Protein AF-A0A4R4WB37-F1 (afdb_monomer_lite)

Foldseek 3Di:
DDDDDDPPQPVDDDCVVNVDDQDLVVLLVVLVVLVVVLQLQCVHDDDDSCNHLVNCVPPVQCLVVLVVLVPPPVPPCSPVVSVVSNVVSVVVSVVSVVVSVVSNVVSVVSNVVSVVVVVVVCVVVVPD

Secondary structure (DSSP, 8-state):
-------TTTTS--HHHH-----HHHHHHHHHHHHHHHHHHTT-SSS--TTSHHHHHHHTT-HHHHHHHHT-TT-HHHHHHHHHHHHHHHHHHHHHHHHHHHHHHHHHHHHHHHHHHHHHHHHHHT--

Sequence (128 aa):
MAETEPPRDWPGLQPERDGVTYDPKKIANIAGELREVLKPISGEGRGENQGSIIDLETYGSLRAALTHVRSIERWKGGQAFADLVSHSQQEFLTAYEEVLENFATAISLVEDGAGTYQATNAANEGGV

pLDDT: mean 77.09, std 15.58, range [37.91, 95.06]

Structure (mmCIF, N/CA/C/O backbone):
data_AF-A0A4R4WB37-F1
#
_entry.id   AF-A0A4R4WB37-F1
#
loop_
_atom_site.group_PDB
_atom_site.id
_atom_site.type_symbol
_atom_site.label_atom_id
_atom_site.label_alt_id
_atom_site.label_comp_id
_atom_site.label_asym_id
_atom_site.label_entity_id
_atom_site.label_seq_id
_atom_site.pdbx_PDB_ins_code
_atom_site.Cartn_x
_atom_site.Cartn_y
_atom_site.Cartn_z
_atom_site.occupancy
_atom_site.B_iso_or_equiv
_atom_site.auth_seq_id
_atom_site.auth_comp_id
_atom_site.auth_asym_id
_atom_site.auth_atom_id
_atom_site.pdbx_PDB_model_num
ATOM 1 N N . MET A 1 1 ? 30.406 -36.013 -11.517 1.00 37.91 1 MET A N 1
ATOM 2 C CA . MET A 1 1 ? 29.438 -34.944 -11.215 1.00 37.91 1 MET A CA 1
ATOM 3 C C . MET A 1 1 ? 30.269 -33.703 -10.976 1.00 37.91 1 MET A C 1
ATOM 5 O O . MET A 1 1 ? 30.979 -33.675 -9.984 1.00 37.91 1 MET A O 1
ATOM 9 N N . ALA A 1 2 ? 30.342 -32.800 -11.952 1.00 41.47 2 ALA A N 1
ATOM 10 C CA . ALA A 1 2 ? 31.089 -31.559 -11.789 1.00 41.47 2 ALA A CA 1
ATOM 11 C C . ALA A 1 2 ? 30.113 -30.522 -11.234 1.00 41.47 2 ALA A C 1
ATOM 13 O O . ALA A 1 2 ? 29.124 -30.209 -11.895 1.00 41.47 2 ALA A O 1
ATOM 14 N N . GLU A 1 3 ? 30.353 -30.074 -10.005 1.00 49.34 3 GLU A N 1
ATOM 15 C CA . GLU A 1 3 ? 29.700 -28.894 -9.447 1.00 49.34 3 GLU A CA 1
ATOM 16 C C . GLU A 1 3 ? 30.076 -27.709 -10.337 1.00 49.34 3 GLU A C 1
ATOM 18 O O . GLU A 1 3 ? 31.243 -27.336 -10.448 1.00 49.34 3 GLU A O 1
ATOM 23 N N . THR A 1 4 ? 29.096 -27.186 -11.069 1.00 55.31 4 THR A N 1
ATOM 24 C CA . THR A 1 4 ? 29.273 -25.998 -11.897 1.00 55.31 4 THR A CA 1
ATOM 25 C C . THR A 1 4 ? 29.323 -24.799 -10.966 1.00 55.31 4 THR A C 1
ATOM 27 O O . THR A 1 4 ? 28.281 -24.367 -10.469 1.00 55.31 4 THR A O 1
ATOM 30 N N . GLU A 1 5 ? 30.529 -24.294 -10.704 1.00 60.06 5 GLU A N 1
ATOM 31 C CA . GLU A 1 5 ? 30.714 -22.980 -10.087 1.00 60.06 5 GLU A CA 1
ATOM 32 C C . GLU A 1 5 ? 29.792 -21.959 -10.778 1.00 60.06 5 GLU A C 1
ATOM 34 O O . GLU A 1 5 ? 29.666 -21.989 -12.012 1.00 60.06 5 GLU A O 1
ATOM 39 N N . PRO A 1 6 ? 29.126 -21.067 -10.018 1.00 53.03 6 PRO A N 1
ATOM 40 C CA . PRO A 1 6 ? 28.362 -19.984 -10.611 1.00 53.03 6 PRO A CA 1
ATOM 41 C C . PRO A 1 6 ? 29.252 -19.213 -11.591 1.00 53.03 6 PRO A C 1
ATOM 43 O O . PRO A 1 6 ? 30.433 -19.000 -11.292 1.00 53.03 6 PRO A O 1
ATOM 46 N N . PRO A 1 7 ? 28.720 -18.790 -12.752 1.00 61.38 7 PRO A N 1
ATOM 47 C CA . PRO A 1 7 ? 29.473 -17.975 -13.689 1.00 61.38 7 PRO A CA 1
ATOM 48 C C . PRO A 1 7 ? 30.135 -16.812 -12.959 1.00 61.38 7 PRO A C 1
ATOM 50 O O . PRO A 1 7 ? 29.526 -16.190 -12.090 1.00 61.38 7 PRO A O 1
ATOM 53 N N . ARG A 1 8 ? 31.378 -16.515 -13.339 1.00 65.56 8 ARG A N 1
ATOM 54 C CA . ARG A 1 8 ? 32.238 -15.515 -12.690 1.00 65.56 8 ARG A CA 1
ATOM 55 C C . ARG A 1 8 ? 31.585 -14.135 -12.540 1.00 65.56 8 ARG A C 1
ATOM 57 O O . ARG A 1 8 ? 31.964 -13.375 -11.657 1.00 65.56 8 ARG A O 1
ATOM 64 N N . ASP A 1 9 ? 30.597 -13.862 -13.384 1.00 60.38 9 ASP A N 1
ATOM 65 C CA . ASP A 1 9 ? 29.881 -12.599 -13.457 1.00 60.38 9 ASP A CA 1
ATOM 66 C C . ASP A 1 9 ? 28.542 -12.611 -12.708 1.00 60.38 9 ASP A C 1
ATOM 68 O O . ASP A 1 9 ? 27.814 -11.641 -12.818 1.00 60.38 9 ASP A O 1
ATOM 72 N N . TRP A 1 10 ? 28.179 -13.654 -11.951 1.00 41.84 10 TRP A N 1
ATOM 73 C CA . TRP A 1 10 ? 26.968 -13.657 -11.117 1.00 41.84 10 TRP A CA 1
ATOM 74 C C . TRP A 1 10 ? 27.078 -12.617 -9.981 1.00 41.84 10 TRP A C 1
ATOM 76 O O . TRP A 1 10 ? 28.096 -12.603 -9.285 1.00 41.84 10 TRP A O 1
ATOM 86 N N . PRO A 1 11 ? 26.067 -11.755 -9.735 1.00 51.53 11 PRO A N 1
ATOM 87 C CA . PRO A 1 11 ? 24.690 -11.780 -10.254 1.00 51.53 11 PRO A CA 1
ATOM 88 C C . PRO A 1 11 ? 24.453 -10.971 -11.548 1.00 51.53 11 PRO A C 1
ATOM 90 O O . PRO A 1 11 ? 23.311 -10.746 -11.934 1.00 51.53 11 PRO A O 1
ATOM 93 N N . GLY A 1 12 ? 25.504 -10.512 -12.218 1.00 50.56 12 GLY A N 1
ATOM 94 C CA . GLY A 1 12 ? 25.438 -9.851 -13.519 1.00 50.56 12 GLY A CA 1
ATOM 95 C C . GLY A 1 12 ? 24.834 -10.739 -14.614 1.00 50.56 12 GLY A C 1
ATOM 96 O O . GLY A 1 12 ? 25.246 -11.886 -14.845 1.00 50.56 12 GLY A O 1
ATOM 97 N N . LEU A 1 13 ? 23.835 -10.178 -15.296 1.00 49.50 13 LEU A N 1
ATOM 98 C CA . LEU A 1 13 ? 23.181 -10.794 -16.445 1.00 49.50 13 LEU A CA 1
ATOM 99 C C . LEU A 1 13 ? 24.061 -10.645 -17.694 1.00 49.50 13 LEU A C 1
ATOM 101 O O . LEU A 1 13 ? 24.620 -9.577 -17.942 1.00 49.50 13 LEU A O 1
ATOM 105 N N . GLN A 1 14 ? 24.162 -11.710 -18.488 1.00 57.47 14 GLN A N 1
ATOM 106 C CA . GLN A 1 14 ? 24.815 -11.718 -19.798 1.00 57.47 14 GLN A CA 1
ATOM 107 C C . GLN A 1 14 ? 23.736 -11.883 -20.885 1.00 57.47 14 GLN A C 1
ATOM 109 O O . GLN A 1 14 ? 23.081 -12.928 -20.908 1.00 57.47 14 GLN A O 1
ATOM 114 N N . PRO A 1 15 ? 23.536 -10.900 -21.786 1.00 59.56 15 PRO A N 1
ATOM 115 C CA . PRO A 1 15 ? 22.431 -10.888 -22.754 1.00 59.56 15 PRO A CA 1
ATOM 116 C C . PRO A 1 15 ? 22.295 -12.166 -23.595 1.00 59.56 15 PRO A C 1
ATOM 118 O O . PRO A 1 15 ? 21.191 -12.681 -23.770 1.00 59.56 15 PRO A O 1
ATOM 121 N N . GLU A 1 16 ? 23.412 -12.720 -24.071 1.00 57.62 16 GLU A N 1
ATOM 122 C CA . GLU A 1 16 ? 23.454 -13.904 -24.934 1.00 57.62 16 GLU A CA 1
ATOM 123 C C . GLU A 1 16 ? 23.257 -15.216 -24.159 1.00 57.62 16 GLU A C 1
ATOM 125 O O . GLU A 1 16 ? 22.700 -16.172 -24.698 1.00 57.62 16 GLU A O 1
ATOM 130 N N . ARG A 1 17 ? 23.700 -15.267 -22.893 1.00 63.12 17 ARG A N 1
ATOM 131 C CA . ARG A 1 17 ? 23.551 -16.431 -21.998 1.00 63.12 17 ARG A CA 1
ATOM 132 C C . ARG A 1 17 ? 22.137 -16.522 -21.437 1.00 63.12 17 ARG A C 1
ATOM 134 O O . ARG A 1 17 ? 21.562 -17.604 -21.379 1.00 63.12 17 ARG A O 1
ATOM 141 N N . ASP A 1 18 ? 21.604 -15.379 -21.018 1.00 55.25 18 ASP A N 1
ATOM 142 C CA . ASP A 1 18 ? 20.362 -15.289 -20.254 1.00 55.25 18 ASP A CA 1
ATOM 143 C C . ASP A 1 18 ? 19.152 -14.985 -21.156 1.00 55.25 18 ASP A C 1
ATOM 145 O O . ASP A 1 18 ? 18.025 -14.882 -20.675 1.00 55.25 18 ASP A O 1
ATOM 149 N N . GLY A 1 19 ? 19.368 -14.831 -22.471 1.00 53.03 19 GLY A N 1
ATOM 150 C CA . GLY A 1 19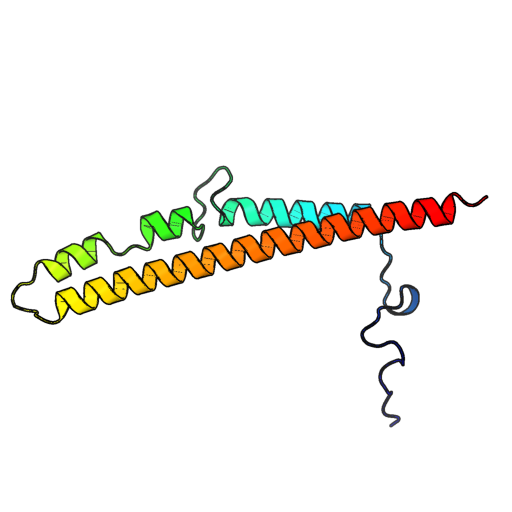 ? 18.320 -14.492 -23.439 1.00 53.03 19 GLY A CA 1
ATOM 151 C C . GLY A 1 19 ? 17.678 -13.125 -23.181 1.00 53.03 19 GLY A C 1
ATOM 152 O O . GLY A 1 19 ? 16.593 -12.838 -23.694 1.00 53.03 19 GLY A O 1
ATOM 153 N N . VAL A 1 20 ? 18.329 -12.280 -22.377 1.00 53.97 20 VAL A N 1
ATOM 154 C CA . VAL A 1 20 ? 17.840 -10.956 -21.997 1.00 53.97 20 VAL A CA 1
ATOM 155 C C . VAL A 1 20 ? 18.195 -9.987 -23.117 1.00 53.97 20 VAL A C 1
ATOM 157 O O . VAL A 1 20 ? 19.224 -9.316 -23.100 1.00 53.97 20 VAL A O 1
ATOM 160 N N . THR A 1 21 ? 17.329 -9.919 -24.124 1.00 57.72 21 THR A N 1
ATOM 161 C CA . THR A 1 21 ? 17.354 -8.830 -25.104 1.00 57.72 21 THR A CA 1
ATOM 162 C C . THR A 1 21 ? 16.705 -7.602 -24.469 1.00 57.72 21 THR A C 1
ATOM 164 O O . THR A 1 21 ? 15.491 -7.559 -24.261 1.00 57.72 21 THR A O 1
ATOM 167 N N . TYR A 1 22 ? 17.529 -6.616 -24.109 1.00 60.62 22 TYR A N 1
ATOM 168 C CA . TYR A 1 22 ? 17.078 -5.329 -23.583 1.00 60.62 22 TYR A CA 1
ATOM 169 C C . TYR A 1 22 ? 16.430 -4.510 -24.710 1.00 60.62 22 TYR A C 1
ATOM 171 O O . TYR A 1 22 ? 17.118 -3.907 -25.527 1.00 60.62 22 TYR A O 1
ATOM 179 N N . ASP A 1 23 ? 15.096 -4.493 -24.758 1.00 69.38 23 ASP A N 1
ATOM 180 C CA . ASP A 1 23 ? 14.331 -3.558 -25.590 1.00 69.38 23 ASP A CA 1
ATOM 181 C C . ASP A 1 23 ? 13.767 -2.443 -24.692 1.00 69.38 23 ASP A C 1
ATOM 183 O O . ASP A 1 23 ? 12.833 -2.697 -23.920 1.00 69.38 23 ASP A O 1
ATOM 187 N N . PRO A 1 24 ? 14.294 -1.208 -24.767 1.00 69.19 24 PRO A N 1
ATOM 188 C CA . PRO A 1 24 ? 13.828 -0.112 -23.926 1.00 69.19 24 PRO A CA 1
ATOM 189 C C . PRO A 1 24 ? 12.340 0.208 -24.131 1.00 69.19 24 PRO A C 1
ATOM 191 O O . PRO A 1 24 ? 11.674 0.598 -23.174 1.00 69.19 24 PRO A O 1
ATOM 194 N N . LYS A 1 25 ? 11.763 -0.041 -25.318 1.00 73.38 25 LYS A N 1
ATOM 195 C CA . LYS A 1 25 ? 10.311 0.109 -25.520 1.00 73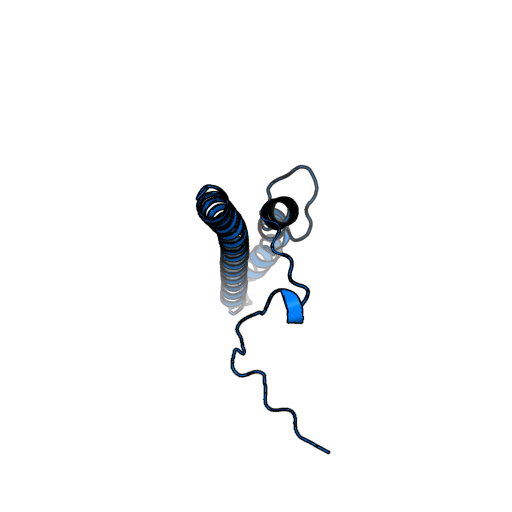.38 25 LYS A CA 1
ATOM 196 C C . LYS A 1 25 ? 9.529 -0.943 -24.747 1.00 73.38 25 LYS A C 1
ATOM 198 O O . LYS A 1 25 ? 8.503 -0.632 -24.151 1.00 73.38 25 LYS A O 1
ATOM 203 N N . LYS A 1 26 ? 10.013 -2.186 -24.734 1.00 73.38 26 LYS A N 1
ATOM 204 C CA . LYS A 1 26 ? 9.391 -3.275 -23.973 1.00 73.38 26 LYS A CA 1
ATOM 205 C C . LYS A 1 26 ? 9.441 -3.002 -22.470 1.00 73.38 26 LYS A C 1
ATOM 207 O O . LYS A 1 26 ? 8.448 -3.233 -21.791 1.00 73.38 26 LYS A O 1
ATOM 212 N N . ILE A 1 27 ? 10.556 -2.473 -21.963 1.00 74.31 27 ILE A N 1
ATOM 213 C CA . ILE A 1 27 ? 10.706 -2.117 -20.543 1.00 74.31 27 ILE A CA 1
ATOM 214 C C . ILE A 1 27 ? 9.780 -0.947 -20.175 1.00 74.31 27 ILE A C 1
ATOM 216 O O . ILE A 1 27 ? 9.063 -1.037 -19.180 1.00 74.31 27 ILE A O 1
ATOM 220 N N . ALA A 1 28 ? 9.720 0.099 -21.004 1.00 76.44 28 ALA A N 1
ATOM 221 C CA . ALA A 1 28 ? 8.801 1.220 -20.800 1.00 76.44 28 ALA A CA 1
ATOM 222 C C . ALA A 1 28 ? 7.324 0.780 -20.830 1.00 76.44 28 ALA A C 1
ATOM 224 O O . ALA A 1 28 ? 6.534 1.210 -19.993 1.00 76.44 28 ALA A O 1
ATOM 225 N N . ASN A 1 29 ? 6.952 -0.130 -21.739 1.00 79.31 29 ASN A N 1
ATOM 226 C CA . ASN A 1 29 ? 5.599 -0.690 -21.789 1.00 79.31 29 ASN A CA 1
ATOM 227 C C . ASN A 1 29 ? 5.258 -1.480 -20.518 1.00 79.31 29 ASN A C 1
ATOM 229 O O . ASN A 1 29 ? 4.175 -1.295 -19.973 1.00 79.31 29 ASN A O 1
ATOM 233 N N . ILE A 1 30 ? 6.183 -2.307 -20.013 1.00 79.50 30 ILE A N 1
ATOM 234 C CA . ILE A 1 30 ? 5.996 -3.043 -18.752 1.00 79.50 30 ILE A CA 1
ATOM 235 C C . ILE A 1 30 ? 5.811 -2.068 -17.582 1.00 79.50 30 ILE A C 1
ATOM 237 O O . ILE A 1 30 ? 4.904 -2.254 -16.776 1.00 79.50 30 ILE A O 1
ATOM 241 N N . ALA A 1 31 ? 6.622 -1.008 -17.494 1.00 81.44 31 ALA A N 1
ATOM 242 C CA . ALA A 1 31 ? 6.455 0.023 -16.467 1.00 81.44 31 ALA A CA 1
ATOM 243 C C . ALA A 1 31 ? 5.079 0.710 -16.565 1.00 81.44 31 ALA A C 1
ATOM 245 O O . ALA A 1 31 ? 4.408 0.904 -15.551 1.00 81.44 31 ALA A O 1
ATOM 246 N N . GLY A 1 32 ? 4.623 1.014 -17.783 1.00 83.69 32 GLY A N 1
ATOM 247 C CA . GLY A 1 32 ? 3.288 1.556 -18.039 1.00 83.69 32 GLY A CA 1
ATOM 248 C C . GLY A 1 32 ? 2.165 0.618 -17.590 1.00 83.69 32 GLY A C 1
ATOM 249 O O . GLY A 1 32 ? 1.268 1.045 -16.867 1.00 83.69 32 GLY A O 1
ATOM 250 N N . GLU A 1 33 ? 2.232 -0.665 -17.951 1.00 84.81 33 GLU A N 1
ATOM 251 C CA . GLU A 1 33 ? 1.256 -1.679 -17.528 1.00 84.81 33 GLU A CA 1
ATOM 252 C C . GLU A 1 33 ? 1.218 -1.835 -16.002 1.00 84.81 33 GLU A C 1
ATOM 254 O O . GLU A 1 33 ? 0.138 -1.853 -15.411 1.00 84.81 33 GLU A O 1
ATOM 259 N N . LEU A 1 34 ? 2.382 -1.873 -15.346 1.00 84.00 34 LEU A N 1
ATOM 260 C CA . LEU A 1 34 ? 2.471 -1.921 -13.885 1.00 84.00 34 LEU A CA 1
ATOM 261 C C . LEU A 1 34 ? 1.845 -0.679 -13.236 1.00 84.00 34 LEU A C 1
ATOM 263 O O . LEU A 1 34 ? 1.158 -0.800 -12.221 1.00 84.00 34 LEU A O 1
ATOM 267 N N . ARG A 1 35 ? 2.025 0.506 -13.834 1.00 85.62 35 ARG A N 1
ATOM 268 C CA . ARG A 1 35 ? 1.403 1.749 -13.356 1.00 85.62 35 ARG A CA 1
ATOM 269 C C . ARG A 1 35 ? -0.120 1.699 -13.488 1.00 85.62 35 ARG A C 1
ATOM 271 O O . ARG A 1 35 ? -0.812 2.095 -12.557 1.00 85.62 35 ARG A O 1
ATOM 278 N N . GLU A 1 36 ? -0.653 1.178 -14.594 1.00 85.88 36 GLU A N 1
ATOM 279 C CA . GLU A 1 36 ? -2.105 1.000 -14.763 1.00 85.88 36 GLU A CA 1
ATOM 280 C C . GLU A 1 36 ? -2.698 -0.008 -13.769 1.00 85.88 36 GLU A C 1
ATOM 282 O O . GLU A 1 36 ? -3.805 0.205 -13.279 1.00 85.88 36 GLU A O 1
ATOM 287 N N . VAL A 1 37 ? -1.965 -1.073 -13.429 1.00 85.81 37 VAL A N 1
ATOM 288 C CA . VAL A 1 37 ? -2.384 -2.041 -12.399 1.00 85.81 37 VAL A CA 1
ATOM 289 C C . VAL A 1 37 ? -2.370 -1.421 -10.999 1.00 85.81 37 VAL A C 1
ATOM 291 O O . VAL A 1 37 ? -3.229 -1.752 -10.183 1.00 85.81 37 VAL A O 1
ATOM 294 N N . LEU A 1 38 ? -1.433 -0.510 -10.713 1.00 87.06 38 LEU A N 1
ATOM 295 C CA . LEU A 1 38 ? -1.320 0.131 -9.401 1.00 87.06 38 LEU A CA 1
ATOM 296 C C . LEU A 1 38 ? -2.460 1.122 -9.125 1.00 87.06 38 LEU A C 1
ATOM 298 O O . LEU A 1 38 ? -2.928 1.194 -7.991 1.00 87.06 38 LEU A O 1
ATOM 302 N N . LYS A 1 39 ? -2.943 1.838 -10.150 1.00 86.94 39 LYS A N 1
ATOM 303 C CA . LYS A 1 39 ? -4.013 2.846 -10.029 1.00 86.94 39 LYS A CA 1
ATOM 304 C C . LYS A 1 39 ? -5.225 2.383 -9.210 1.00 86.94 39 LYS A C 1
ATOM 306 O O . LYS A 1 39 ? -5.515 3.012 -8.195 1.00 86.94 39 LYS A O 1
ATOM 311 N N . PRO A 1 40 ? -5.931 1.289 -9.567 1.00 84.38 40 PRO A N 1
ATOM 312 C CA . PRO A 1 40 ? -7.115 0.882 -8.815 1.00 84.38 40 PRO A CA 1
ATOM 313 C C . PRO A 1 40 ? -6.803 0.573 -7.347 1.00 84.38 40 PRO A C 1
ATOM 315 O O . PRO A 1 40 ? -7.642 0.813 -6.481 1.00 84.38 40 PRO A O 1
ATOM 318 N N . ILE A 1 41 ? -5.591 0.097 -7.053 1.00 85.56 41 ILE A N 1
ATOM 319 C CA . ILE A 1 41 ? -5.132 -0.261 -5.708 1.00 85.56 41 ILE A CA 1
ATOM 320 C C . ILE A 1 41 ? -4.837 0.999 -4.875 1.00 85.56 41 ILE A C 1
ATOM 322 O O . ILE A 1 41 ? -5.213 1.062 -3.702 1.00 85.56 41 ILE A O 1
ATOM 326 N N . SER A 1 42 ? -4.244 2.029 -5.487 1.00 84.19 42 SER A N 1
ATOM 327 C CA . SER A 1 42 ? -4.004 3.336 -4.858 1.00 84.19 42 SER A CA 1
ATOM 328 C C . SER A 1 42 ? -5.256 4.212 -4.748 1.00 84.19 42 SER A C 1
ATOM 330 O O . SER A 1 42 ? -5.186 5.324 -4.235 1.00 84.19 42 SER A O 1
ATOM 332 N N . GLY A 1 43 ? -6.416 3.720 -5.193 1.00 79.12 43 GLY A N 1
ATOM 333 C CA . GLY A 1 43 ? -7.670 4.475 -5.179 1.00 79.12 43 GLY A CA 1
ATOM 334 C C . GLY A 1 43 ? -7.864 5.381 -6.399 1.00 79.12 43 GLY A C 1
ATOM 335 O O . GLY A 1 43 ? -8.848 6.116 -6.471 1.00 79.12 43 GLY A O 1
ATOM 336 N N . GLU A 1 44 ? -6.973 5.308 -7.38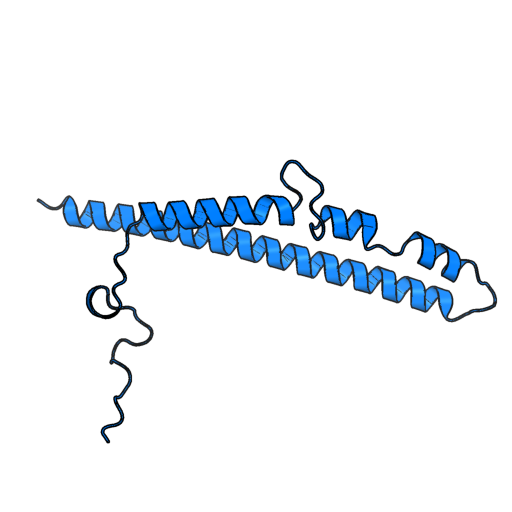8 1.00 74.19 44 GLU A N 1
ATOM 337 C CA . GLU A 1 44 ? -7.107 5.993 -8.671 1.00 74.19 44 GLU A CA 1
ATOM 338 C C . GLU A 1 44 ? -7.877 5.119 -9.688 1.00 74.19 44 GLU A C 1
ATOM 340 O O . GLU A 1 44 ? -7.610 3.935 -9.860 1.00 74.19 44 GLU A O 1
ATOM 345 N N . GLY A 1 45 ? -8.842 5.684 -10.422 1.00 65.38 45 GLY A N 1
ATOM 346 C CA . GLY A 1 45 ? -9.562 4.974 -11.497 1.00 65.38 45 GLY A CA 1
ATOM 347 C C . GLY A 1 45 ? -11.086 4.935 -11.338 1.00 65.38 45 GLY A C 1
ATOM 348 O O . GLY A 1 45 ? -11.653 5.547 -10.439 1.00 65.38 45 GLY A O 1
ATOM 349 N N . ARG A 1 46 ? -11.782 4.264 -12.271 1.00 52.00 46 ARG A N 1
ATOM 350 C CA . ARG A 1 46 ? -13.254 4.130 -12.273 1.00 52.00 46 ARG A CA 1
ATOM 351 C C . ARG A 1 46 ? -13.667 2.730 -11.803 1.00 52.00 46 ARG A C 1
ATOM 353 O O . ARG A 1 46 ? -13.461 1.783 -12.553 1.00 52.00 46 ARG A O 1
ATOM 360 N N . GLY A 1 47 ? -14.317 2.614 -10.644 1.00 59.19 47 GLY A N 1
ATOM 361 C CA . GLY A 1 47 ? -14.950 1.366 -10.187 1.00 59.19 47 GLY A CA 1
ATOM 362 C C . GLY A 1 47 ? -14.916 1.159 -8.670 1.00 59.19 47 GLY A C 1
ATOM 363 O O . GLY A 1 47 ? -14.254 1.904 -7.953 1.00 59.19 47 GLY A O 1
ATOM 364 N N . GLU A 1 48 ? -15.645 0.145 -8.193 1.00 58.25 48 GLU A N 1
ATOM 365 C CA . GLU A 1 48 ? -15.500 -0.390 -6.832 1.00 58.25 48 GLU A CA 1
ATOM 366 C C . GLU A 1 48 ? -14.194 -1.192 -6.762 1.00 58.25 48 GLU A C 1
ATOM 368 O O . GLU A 1 48 ? -14.120 -2.324 -7.239 1.00 58.25 48 GLU A O 1
ATOM 373 N N . ASN A 1 49 ? -13.146 -0.595 -6.196 1.00 73.62 49 ASN A N 1
ATOM 374 C CA . ASN A 1 49 ? -11.845 -1.242 -6.053 1.00 73.62 49 ASN A CA 1
ATOM 375 C C . ASN A 1 49 ? -11.741 -1.863 -4.659 1.00 73.62 49 ASN A C 1
ATOM 377 O O . ASN A 1 49 ? -11.147 -1.276 -3.752 1.00 73.62 49 ASN A O 1
ATOM 381 N N . GLN A 1 50 ? -12.355 -3.034 -4.483 1.00 78.75 50 GLN A N 1
ATOM 382 C CA . GLN A 1 50 ? -12.210 -3.806 -3.247 1.00 78.75 50 GLN A CA 1
ATOM 383 C C . GLN A 1 50 ? -10.727 -4.046 -2.945 1.00 78.75 50 GLN A C 1
ATOM 385 O O . GLN A 1 50 ? -9.963 -4.450 -3.823 1.00 78.75 50 GLN A O 1
ATOM 390 N N . GLY A 1 51 ? -10.323 -3.774 -1.707 1.00 81.69 51 GLY A N 1
ATOM 391 C CA . GLY A 1 51 ? -8.928 -3.825 -1.281 1.00 81.69 51 GLY A CA 1
ATOM 392 C C . GLY A 1 51 ? -8.083 -2.618 -1.697 1.00 81.69 51 GLY A C 1
ATOM 393 O O . GLY A 1 51 ? -6.893 -2.610 -1.410 1.00 81.69 51 GLY A O 1
ATOM 394 N N . SER A 1 52 ? -8.647 -1.592 -2.343 1.00 88.44 52 SER A N 1
ATOM 395 C CA . SER A 1 52 ? -7.950 -0.309 -2.502 1.00 88.44 52 SER A CA 1
ATOM 396 C C . SER A 1 52 ? -7.772 0.395 -1.163 1.00 88.44 52 SER A C 1
ATOM 398 O O . SER A 1 52 ? -8.502 0.129 -0.208 1.00 88.44 52 SER A O 1
ATOM 400 N N . ILE A 1 53 ? -6.848 1.351 -1.101 1.00 87.75 53 ILE A N 1
ATOM 401 C CA . ILE A 1 53 ? -6.672 2.154 0.111 1.00 87.75 53 ILE A CA 1
ATOM 402 C C . ILE A 1 53 ? -7.972 2.852 0.548 1.00 87.75 53 ILE A C 1
ATOM 404 O O . ILE A 1 53 ? -8.345 2.774 1.714 1.00 87.75 53 ILE A O 1
ATOM 408 N N . ILE A 1 54 ? -8.732 3.418 -0.397 1.00 86.31 54 ILE A N 1
ATOM 409 C CA . ILE A 1 54 ? -10.016 4.085 -0.124 1.00 86.31 54 ILE A CA 1
ATOM 410 C C . ILE A 1 54 ? -11.047 3.089 0.432 1.00 86.31 54 ILE A C 1
ATOM 412 O O . ILE A 1 54 ? -11.807 3.417 1.346 1.00 86.31 54 ILE A O 1
ATOM 416 N N . ASP A 1 55 ? -11.077 1.864 -0.099 1.00 87.38 55 ASP A N 1
ATOM 417 C CA . ASP A 1 55 ? -11.949 0.788 0.385 1.00 87.38 55 ASP A CA 1
ATOM 418 C C . ASP A 1 55 ? -11.578 0.368 1.818 1.00 87.38 55 ASP A C 1
ATOM 420 O O . ASP A 1 55 ? -12.445 0.279 2.693 1.00 87.38 55 ASP A O 1
ATOM 424 N N . LEU A 1 56 ? -10.282 0.207 2.093 1.00 87.69 56 LEU A N 1
ATOM 425 C CA . LEU A 1 56 ? -9.750 -0.151 3.410 1.00 87.69 56 LEU A CA 1
ATOM 426 C C . LEU A 1 56 ? -9.995 0.948 4.456 1.00 87.69 56 LEU A C 1
ATOM 428 O O . LEU A 1 56 ? -10.338 0.645 5.601 1.00 87.69 56 LEU A O 1
ATOM 432 N N . GLU A 1 57 ? -9.892 2.218 4.074 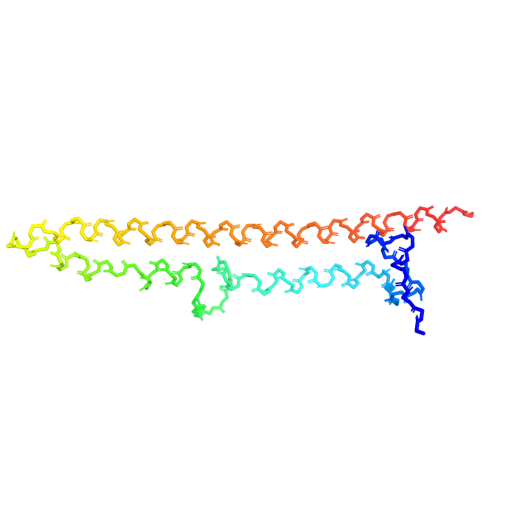1.00 85.94 57 GLU A N 1
ATOM 433 C CA . GLU A 1 57 ? -10.253 3.351 4.929 1.00 85.94 57 GLU A CA 1
ATOM 434 C C . GLU A 1 57 ? -11.756 3.386 5.231 1.00 85.94 57 GLU A C 1
ATOM 436 O O . GLU A 1 57 ? -12.174 3.535 6.387 1.00 85.94 57 GLU A O 1
ATOM 441 N N . THR A 1 58 ? -12.576 3.231 4.189 1.00 83.19 58 THR A N 1
ATOM 442 C CA . THR A 1 58 ? -14.030 3.410 4.268 1.00 83.19 58 THR A CA 1
ATOM 443 C C . THR A 1 58 ? -14.697 2.258 5.011 1.00 83.19 58 THR A C 1
ATOM 445 O O . THR A 1 58 ? -15.507 2.482 5.916 1.00 83.19 58 THR A O 1
ATOM 448 N N . TYR A 1 59 ? -14.347 1.020 4.665 1.00 82.94 59 TYR A N 1
ATOM 449 C CA . TYR A 1 59 ? -15.035 -0.179 5.141 1.00 82.94 59 TYR A CA 1
ATOM 450 C C . TYR A 1 59 ? -14.213 -1.000 6.141 1.00 82.94 59 TYR A C 1
ATOM 452 O O . TYR A 1 59 ? -14.793 -1.742 6.935 1.00 82.94 59 TYR A O 1
ATOM 460 N N . GLY A 1 60 ? -12.889 -0.827 6.185 1.00 79.38 60 GLY A N 1
ATOM 461 C CA . GLY A 1 60 ? -12.010 -1.540 7.119 1.00 79.38 60 GLY A CA 1
ATOM 462 C C . GLY A 1 60 ? -12.011 -0.987 8.548 1.00 79.38 60 GLY A C 1
ATOM 463 O O . GLY A 1 60 ? -11.491 -1.638 9.452 1.00 79.38 60 GLY A O 1
ATOM 464 N N . SER A 1 61 ? -12.617 0.183 8.796 1.00 78.94 61 SER A N 1
ATOM 465 C CA . SER A 1 61 ? -12.365 0.922 10.041 1.00 78.94 61 SER A CA 1
ATOM 466 C C . SER A 1 61 ? -13.013 0.419 11.323 1.00 78.94 61 SER A C 1
ATOM 468 O O . SER A 1 61 ? -12.727 0.942 12.401 1.00 78.94 61 SER A O 1
ATOM 470 N N . LEU A 1 62 ? -13.915 -0.568 11.238 1.00 87.31 62 LEU A N 1
ATOM 471 C CA . LEU A 1 62 ? -14.709 -1.102 12.360 1.00 87.31 62 LEU A CA 1
ATOM 472 C C . LEU A 1 62 ? -15.320 -0.019 13.278 1.00 87.31 62 LEU A C 1
ATOM 474 O O . LEU A 1 62 ? -15.756 -0.303 14.396 1.00 87.31 62 LEU A O 1
ATOM 478 N N . ARG A 1 63 ? -15.402 1.233 12.813 1.00 87.12 63 ARG A N 1
ATOM 479 C CA . ARG A 1 63 ? -15.584 2.414 13.661 1.00 87.12 63 ARG A CA 1
ATOM 480 C C . ARG A 1 63 ? -16.908 2.376 14.409 1.00 87.12 63 ARG A C 1
ATOM 482 O O . ARG A 1 63 ? -16.963 2.706 15.590 1.00 87.12 63 ARG A O 1
ATOM 489 N N . ALA A 1 64 ? -17.963 1.912 13.742 1.00 87.56 64 ALA A N 1
ATOM 490 C CA . ALA A 1 64 ? -19.276 1.722 14.350 1.00 87.56 64 ALA A CA 1
ATOM 491 C C . ALA A 1 64 ? -19.247 0.680 15.485 1.00 87.56 64 ALA A C 1
ATOM 493 O O . ALA A 1 64 ? -19.787 0.926 16.564 1.00 87.56 64 ALA A O 1
ATOM 494 N N . ALA A 1 65 ? -18.562 -0.450 15.281 1.00 89.81 65 ALA A N 1
ATOM 495 C CA . ALA A 1 65 ? -18.411 -1.481 16.305 1.00 89.81 65 ALA A CA 1
ATOM 496 C C . ALA A 1 65 ? -17.593 -0.966 17.499 1.00 89.81 65 ALA A C 1
ATOM 498 O O . ALA A 1 65 ? -17.984 -1.167 18.649 1.00 89.81 65 ALA A O 1
ATOM 499 N N . LEU A 1 66 ? -16.511 -0.227 17.244 1.00 91.75 66 LEU A N 1
ATOM 500 C CA . LEU A 1 66 ? -15.683 0.368 18.294 1.00 91.75 66 LEU A CA 1
ATOM 501 C C . LEU A 1 66 ? -16.431 1.440 19.100 1.00 91.75 66 LEU A C 1
ATOM 503 O O . LEU A 1 66 ? -16.274 1.510 20.318 1.00 91.75 66 LEU A O 1
ATOM 507 N N . THR A 1 67 ? -17.302 2.228 18.463 1.00 91.69 67 THR A N 1
ATOM 508 C CA . THR A 1 67 ? -18.199 3.157 19.170 1.00 91.69 67 THR A CA 1
ATOM 509 C C . THR A 1 67 ? -19.143 2.412 20.114 1.00 91.69 67 THR A C 1
ATOM 511 O O . THR A 1 67 ? -19.304 2.824 21.264 1.00 91.69 67 THR A O 1
ATOM 514 N N . HIS A 1 68 ? -19.723 1.288 19.683 1.00 92.19 68 HIS A N 1
ATOM 515 C CA . HIS A 1 68 ? -20.544 0.459 20.569 1.00 92.19 68 HIS A CA 1
ATOM 516 C C . HIS A 1 68 ? -19.738 -0.101 21.738 1.00 92.19 68 HIS A C 1
ATOM 518 O O . HIS A 1 68 ? -20.189 -0.009 22.877 1.00 92.19 68 HIS A O 1
ATOM 524 N N . VAL A 1 69 ? -18.530 -0.605 21.492 1.00 91.69 69 VAL A N 1
ATOM 525 C CA . VAL A 1 69 ? -17.634 -1.082 22.553 1.00 91.69 69 VAL A CA 1
ATOM 526 C C . VAL A 1 69 ? -17.346 0.016 23.583 1.00 91.69 69 VAL A C 1
ATOM 528 O O . VAL A 1 69 ? -17.470 -0.225 24.784 1.00 91.69 69 VAL A O 1
ATOM 531 N N . ARG A 1 70 ? -17.046 1.239 23.128 1.00 91.75 70 ARG A N 1
ATOM 532 C CA . ARG A 1 70 ? -16.795 2.399 24.000 1.00 91.75 70 ARG A CA 1
ATOM 533 C C . ARG A 1 70 ? -18.008 2.805 24.843 1.00 91.75 70 ARG A C 1
ATOM 535 O O . ARG A 1 70 ? -17.824 3.388 25.904 1.00 91.75 70 ARG A O 1
ATOM 542 N N . SER A 1 71 ? -19.227 2.489 24.402 1.00 92.00 71 SER A 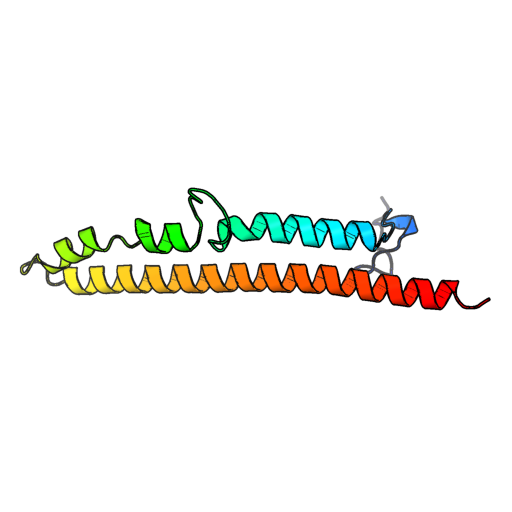N 1
ATOM 543 C CA . SER A 1 71 ? -20.464 2.807 25.135 1.00 92.00 71 SER A CA 1
ATOM 544 C C . SER A 1 71 ? -20.760 1.870 26.318 1.00 92.00 71 SER A C 1
ATOM 546 O O . SER A 1 71 ? -21.650 2.148 27.120 1.00 92.00 71 SER A O 1
ATOM 548 N N . ILE A 1 72 ? -20.028 0.759 26.463 1.00 92.88 72 ILE A N 1
ATOM 549 C CA . ILE A 1 72 ? -20.262 -0.227 27.526 1.00 92.88 72 ILE A CA 1
ATOM 550 C C . ILE A 1 72 ? -19.485 0.178 28.789 1.00 92.88 72 ILE A C 1
ATOM 552 O O . ILE A 1 72 ? -18.383 -0.303 29.039 1.00 92.88 72 ILE A O 1
ATOM 556 N N . GLU A 1 73 ? -20.089 1.016 29.635 1.00 87.38 73 GLU A N 1
ATOM 557 C CA . GLU A 1 73 ? -19.454 1.592 30.840 1.00 87.38 73 GLU A CA 1
ATOM 558 C C . GLU A 1 73 ? -18.860 0.552 31.809 1.00 87.38 73 GLU A C 1
ATOM 560 O O . GLU A 1 73 ? -17.819 0.763 32.432 1.00 87.38 73 GLU A O 1
ATOM 565 N N . ARG A 1 74 ? -19.506 -0.613 31.928 1.00 89.94 74 ARG A N 1
ATOM 566 C CA . ARG A 1 74 ? -19.069 -1.712 32.809 1.00 89.94 74 ARG A CA 1
ATOM 567 C C . ARG A 1 74 ? -17.838 -2.465 32.300 1.00 89.94 74 ARG A C 1
ATOM 569 O O . ARG A 1 74 ? -17.240 -3.229 33.057 1.00 89.94 74 ARG A O 1
ATOM 576 N N . TRP A 1 75 ? -17.457 -2.282 31.038 1.00 91.38 75 TRP A N 1
ATOM 577 C CA . TRP A 1 75 ? -16.279 -2.915 30.461 1.00 91.38 75 TRP A CA 1
ATOM 578 C C . TRP A 1 75 ? -15.114 -1.929 30.433 1.00 91.38 75 TRP A C 1
ATOM 580 O O . TRP A 1 75 ? -14.837 -1.278 29.431 1.00 91.38 75 TRP A O 1
ATOM 590 N N . LYS A 1 76 ? -14.374 -1.862 31.545 1.00 83.06 76 LYS A N 1
ATOM 591 C CA . LYS A 1 76 ? -13.210 -0.967 31.677 1.00 83.06 76 LYS A CA 1
ATOM 592 C C . LYS A 1 76 ? -12.131 -1.188 30.606 1.00 83.06 76 LYS A C 1
ATOM 594 O O . LYS A 1 76 ? -11.431 -0.252 30.250 1.00 83.06 76 LYS A O 1
ATOM 599 N N . GLY A 1 77 ? -12.007 -2.410 30.080 1.00 91.00 77 GLY A N 1
ATOM 600 C CA . GLY A 1 77 ? -11.080 -2.731 28.989 1.00 91.00 77 GLY A CA 1
ATOM 601 C C . GLY A 1 77 ? -11.569 -2.326 27.593 1.00 91.00 77 GLY A C 1
ATOM 602 O O . GLY A 1 77 ? -10.780 -2.365 26.656 1.00 91.00 77 GLY A O 1
ATOM 603 N N . GLY A 1 78 ? -12.838 -1.934 27.436 1.00 92.25 78 GLY A N 1
ATOM 604 C CA . GLY A 1 78 ? -13.436 -1.628 26.135 1.00 92.25 78 GLY A CA 1
ATOM 605 C C . GLY A 1 78 ? -12.821 -0.401 25.464 1.00 92.25 78 GLY A C 1
ATOM 606 O O . GLY A 1 78 ? -12.564 -0.432 24.265 1.00 92.25 78 GLY A O 1
ATOM 607 N N . GLN A 1 79 ? -12.508 0.649 26.230 1.00 89.38 79 GLN A N 1
ATOM 608 C CA . GLN A 1 79 ? -11.789 1.815 25.698 1.00 89.38 79 GLN A CA 1
ATOM 609 C C . GLN A 1 79 ? -10.402 1.430 25.181 1.00 89.38 79 GLN A C 1
ATOM 611 O O . GLN A 1 79 ? -10.114 1.662 24.013 1.00 89.38 79 GLN A O 1
ATOM 616 N N . ALA A 1 80 ? -9.598 0.751 26.005 1.00 92.00 80 ALA A N 1
ATOM 617 C CA . ALA A 1 80 ? -8.258 0.314 25.615 1.00 92.00 80 ALA A CA 1
ATOM 618 C C . ALA A 1 80 ? -8.276 -0.616 24.390 1.00 92.00 80 ALA A C 1
ATOM 620 O O . ALA A 1 80 ? -7.438 -0.485 23.504 1.00 92.00 80 ALA A O 1
ATOM 621 N N . PHE A 1 81 ? -9.252 -1.526 24.306 1.00 93.31 81 PHE A N 1
ATOM 622 C CA . PHE A 1 81 ? -9.447 -2.370 23.128 1.00 93.31 81 PHE A CA 1
ATOM 623 C C . PHE A 1 81 ? -9.789 -1.542 21.884 1.00 93.31 81 PHE A C 1
ATOM 625 O O . PHE A 1 81 ? -9.181 -1.733 20.835 1.00 93.31 81 PHE A O 1
ATOM 632 N N . ALA A 1 82 ? -10.737 -0.609 21.991 1.00 93.25 82 ALA A N 1
ATOM 633 C CA . ALA A 1 82 ? -11.127 0.232 20.867 1.00 93.25 82 ALA A CA 1
ATOM 634 C C . ALA A 1 82 ? -9.983 1.128 20.378 1.00 93.25 82 ALA A C 1
ATOM 636 O O . ALA A 1 82 ? -9.822 1.315 19.171 1.00 93.25 82 ALA A O 1
ATOM 637 N N . ASP A 1 83 ? -9.175 1.651 21.295 1.00 92.12 83 ASP A N 1
ATOM 638 C CA . ASP A 1 83 ? -8.007 2.463 20.962 1.00 92.12 83 ASP A CA 1
ATOM 639 C C . ASP A 1 83 ? -6.923 1.616 20.288 1.00 92.12 83 ASP A C 1
ATOM 641 O O . ASP A 1 83 ? -6.402 2.018 19.250 1.00 92.12 83 ASP A O 1
ATOM 645 N N . LEU A 1 84 ? -6.661 0.405 20.796 1.00 94.06 84 LEU A N 1
ATOM 646 C CA . LEU A 1 84 ? -5.720 -0.535 20.186 1.00 94.06 84 LEU A CA 1
ATOM 647 C C . LEU A 1 84 ? -6.131 -0.918 18.759 1.00 94.06 84 LEU A C 1
ATOM 649 O O . LEU A 1 84 ? -5.292 -0.905 17.864 1.00 94.06 84 LEU A O 1
ATOM 653 N N . VAL A 1 85 ? -7.409 -1.238 18.528 1.00 93.31 85 VAL A N 1
ATOM 654 C CA . VAL A 1 85 ? -7.900 -1.583 17.183 1.00 93.31 85 VAL A CA 1
ATOM 655 C C . VAL A 1 85 ? -7.814 -0.379 16.243 1.00 93.31 85 VAL A C 1
ATOM 657 O O . VAL A 1 85 ? -7.359 -0.533 15.115 1.00 93.31 85 VAL A O 1
ATOM 660 N N . SER A 1 86 ? -8.190 0.819 16.707 1.00 91.62 86 SER A N 1
ATOM 661 C CA . SER A 1 86 ? -8.088 2.046 15.897 1.00 91.62 86 SER A CA 1
ATOM 662 C C . SER A 1 86 ? -6.638 2.332 15.497 1.00 91.62 86 SER A C 1
ATOM 664 O O . SER A 1 86 ? -6.361 2.645 14.344 1.00 91.62 86 SER A O 1
ATOM 666 N N . HIS A 1 87 ? -5.707 2.193 16.443 1.00 93.75 87 HIS A N 1
ATOM 667 C CA . HIS A 1 87 ? -4.285 2.397 16.191 1.00 93.75 87 HIS A CA 1
ATOM 668 C C . HIS A 1 87 ? -3.717 1.327 15.251 1.00 93.75 87 HIS A C 1
ATOM 670 O O . HIS A 1 87 ? -3.062 1.662 14.274 1.00 93.75 87 HIS A O 1
ATOM 676 N N . SER A 1 88 ? -4.043 0.049 15.471 1.00 92.50 88 SER A N 1
ATOM 677 C CA . SER A 1 88 ? -3.627 -1.041 14.580 1.00 92.50 88 SER A CA 1
ATOM 678 C C . SER A 1 88 ? -4.122 -0.847 13.147 1.00 92.50 88 SER A C 1
ATOM 680 O O . SER A 1 88 ? -3.424 -1.227 12.212 1.00 92.50 88 SER A O 1
ATOM 682 N N . GLN A 1 89 ? -5.319 -0.289 12.966 1.00 92.38 89 GLN A N 1
ATOM 683 C CA . GLN A 1 89 ? -5.833 0.021 11.640 1.00 92.38 89 GLN A CA 1
ATOM 684 C C . GLN A 1 89 ? -5.041 1.159 10.983 1.00 92.38 89 GLN A C 1
ATOM 686 O O . GLN A 1 89 ? -4.730 1.063 9.801 1.00 92.38 89 GLN A O 1
ATOM 691 N N . GLN A 1 90 ? -4.702 2.213 11.731 1.00 93.06 90 GLN A N 1
ATOM 692 C CA . GLN A 1 90 ? -3.850 3.290 11.219 1.00 93.06 90 GLN A CA 1
ATOM 693 C C . GLN A 1 90 ? -2.481 2.763 10.792 1.00 93.06 90 GLN A C 1
ATOM 695 O O . GLN A 1 90 ? -2.072 3.023 9.672 1.00 93.06 90 GLN A O 1
ATOM 700 N N . GLU A 1 91 ? -1.820 1.965 11.632 1.00 94.88 91 GLU A N 1
ATOM 701 C CA . GLU A 1 91 ? -0.526 1.350 11.301 1.00 94.88 91 GLU A CA 1
ATOM 702 C C . GLU A 1 91 ? -0.608 0.481 10.039 1.00 94.88 91 GLU A C 1
ATOM 704 O O . GLU A 1 91 ? 0.275 0.525 9.184 1.00 94.88 91 GLU A O 1
ATOM 709 N N . PHE A 1 92 ? -1.693 -0.284 9.886 1.00 93.50 92 PHE A N 1
ATOM 710 C CA . PHE A 1 92 ? -1.923 -1.071 8.678 1.00 93.50 92 PHE A CA 1
ATOM 711 C C . PHE A 1 92 ? -2.067 -0.191 7.429 1.00 93.50 92 PHE A C 1
ATOM 713 O O . PHE A 1 92 ? -1.466 -0.506 6.405 1.00 93.50 92 PHE A O 1
ATOM 720 N N . LEU A 1 93 ? -2.836 0.899 7.506 1.00 93.19 93 LEU A N 1
ATOM 721 C CA . LEU A 1 93 ? -3.007 1.830 6.387 1.00 93.19 93 LEU A CA 1
ATOM 722 C C . LEU A 1 93 ? -1.691 2.529 6.028 1.00 93.19 93 LEU A C 1
ATOM 724 O O . LEU A 1 93 ? -1.350 2.573 4.853 1.00 93.19 93 LEU A O 1
ATOM 728 N N . THR A 1 94 ? -0.912 2.969 7.019 1.00 95.06 94 THR A N 1
ATOM 729 C CA . THR A 1 94 ? 0.421 3.552 6.800 1.00 95.06 94 THR A CA 1
ATOM 730 C C . THR A 1 94 ? 1.338 2.576 6.065 1.00 95.06 94 THR A C 1
ATOM 732 O O . THR A 1 94 ? 1.914 2.913 5.037 1.00 95.06 94 THR A O 1
ATOM 735 N N . ALA A 1 95 ? 1.435 1.328 6.538 1.00 94.12 95 ALA A N 1
ATOM 736 C CA . ALA A 1 95 ? 2.252 0.314 5.873 1.00 94.12 95 ALA A CA 1
ATOM 737 C C . ALA A 1 95 ? 1.757 0.017 4.446 1.00 94.12 95 ALA A C 1
ATOM 739 O O . ALA A 1 95 ? 2.551 -0.260 3.547 1.00 94.12 95 ALA A O 1
ATOM 740 N N . TYR A 1 96 ? 0.442 0.073 4.225 1.00 93.06 96 TYR A N 1
ATOM 741 C CA . TYR A 1 96 ? -0.152 -0.092 2.904 1.00 93.06 96 TYR A CA 1
ATOM 742 C C . TYR A 1 96 ? 0.253 1.043 1.951 1.00 93.06 96 TYR A C 1
ATOM 744 O O . TYR A 1 96 ? 0.670 0.771 0.826 1.00 93.06 96 TYR A O 1
ATOM 752 N N . GLU A 1 97 ? 0.191 2.298 2.406 1.00 93.00 97 GLU A N 1
ATOM 753 C CA . GLU A 1 97 ? 0.660 3.476 1.662 1.00 93.00 97 GLU A CA 1
ATOM 754 C C . GLU A 1 97 ? 2.143 3.374 1.307 1.00 93.00 97 GLU A C 1
ATOM 756 O O . GLU A 1 97 ? 2.506 3.550 0.144 1.00 93.00 97 GLU A O 1
ATOM 761 N N . GLU A 1 98 ? 2.990 3.007 2.270 1.00 93.62 98 GLU A N 1
ATOM 762 C CA . GLU A 1 98 ? 4.428 2.827 2.047 1.00 93.62 98 GLU A CA 1
ATOM 763 C C . GLU A 1 98 ? 4.710 1.761 0.978 1.00 93.62 98 GLU A C 1
ATOM 765 O O . GLU A 1 98 ? 5.593 1.919 0.133 1.00 93.62 98 GLU A O 1
ATOM 770 N N . VAL A 1 99 ? 3.957 0.657 0.970 1.00 91.69 99 VAL A N 1
ATOM 771 C CA . VAL A 1 99 ? 4.083 -0.380 -0.065 1.00 91.69 99 VAL A CA 1
ATOM 772 C C . VAL A 1 99 ? 3.679 0.158 -1.440 1.00 91.69 99 VAL A C 1
ATOM 774 O O . VAL A 1 99 ? 4.378 -0.105 -2.423 1.00 91.69 99 VAL A O 1
ATOM 777 N N . LEU A 1 100 ? 2.593 0.931 -1.528 1.00 90.75 100 LEU A N 1
ATOM 778 C CA . LEU A 1 100 ? 2.174 1.561 -2.782 1.00 90.75 100 LEU A CA 1
ATOM 779 C C . LEU A 1 100 ? 3.218 2.559 -3.299 1.00 90.75 100 LEU A C 1
ATOM 781 O O . LEU A 1 100 ? 3.533 2.548 -4.491 1.00 90.75 100 LEU A O 1
ATOM 785 N N . GLU A 1 101 ? 3.797 3.375 -2.418 1.00 92.00 101 GLU A N 1
ATOM 786 C CA . GLU A 1 101 ? 4.864 4.320 -2.760 1.00 92.00 101 GLU A CA 1
ATOM 787 C C . GLU A 1 101 ? 6.127 3.595 -3.246 1.00 92.00 101 GLU A C 1
ATOM 789 O O . GLU A 1 101 ? 6.729 3.977 -4.256 1.00 92.00 101 GLU A O 1
ATOM 794 N N . ASN A 1 102 ? 6.496 2.493 -2.591 1.00 91.00 102 ASN A N 1
ATOM 795 C CA . ASN A 1 102 ? 7.613 1.655 -3.014 1.00 91.00 102 ASN A CA 1
ATOM 796 C C . ASN A 1 102 ? 7.374 1.040 -4.398 1.00 91.00 102 ASN A C 1
ATOM 798 O O . ASN A 1 102 ? 8.290 1.022 -5.224 1.00 91.00 102 ASN A O 1
ATOM 802 N N . PHE A 1 103 ? 6.153 0.582 -4.697 1.00 90.38 103 PHE A N 1
ATOM 803 C CA . PHE A 1 103 ? 5.814 0.109 -6.040 1.00 90.38 103 PHE A CA 1
ATOM 804 C C . PHE A 1 103 ? 5.879 1.230 -7.078 1.00 90.38 103 PHE A C 1
ATOM 806 O O . PHE A 1 103 ? 6.475 1.033 -8.137 1.00 90.38 103 PHE A O 1
ATOM 813 N N . ALA A 1 104 ? 5.338 2.413 -6.781 1.00 90.19 104 ALA A N 1
ATOM 814 C CA . ALA A 1 104 ? 5.418 3.567 -7.675 1.00 90.19 104 ALA A CA 1
ATOM 815 C C . ALA A 1 104 ? 6.876 3.982 -7.954 1.00 90.19 104 ALA A C 1
ATOM 817 O O . ALA A 1 104 ? 7.246 4.261 -9.101 1.00 90.19 104 ALA A O 1
ATOM 818 N N . THR A 1 105 ? 7.723 3.952 -6.924 1.00 90.19 105 THR A N 1
ATOM 819 C CA . THR A 1 105 ? 9.162 4.217 -7.031 1.00 90.19 105 THR A CA 1
ATOM 820 C C . THR A 1 105 ? 9.854 3.160 -7.885 1.00 90.19 105 THR A C 1
ATOM 822 O O . THR A 1 105 ? 10.575 3.503 -8.819 1.00 90.19 105 THR A O 1
ATOM 825 N N . ALA A 1 106 ? 9.600 1.873 -7.630 1.00 85.00 106 ALA A N 1
ATOM 826 C CA . ALA A 1 106 ? 10.176 0.779 -8.406 1.00 85.00 106 ALA A CA 1
ATOM 827 C C . ALA A 1 106 ? 9.786 0.856 -9.891 1.00 85.00 106 ALA A C 1
ATOM 829 O O . ALA A 1 106 ? 10.642 0.693 -10.757 1.00 85.00 106 ALA A O 1
ATOM 830 N N . ILE A 1 107 ? 8.521 1.165 -10.194 1.00 86.88 107 ILE A N 1
ATOM 831 C CA . ILE A 1 107 ? 8.045 1.373 -11.570 1.00 86.88 107 ILE A CA 1
ATOM 832 C C . ILE A 1 107 ? 8.796 2.531 -12.235 1.00 86.88 107 ILE A C 1
ATOM 834 O O . ILE A 1 107 ? 9.228 2.402 -13.380 1.00 86.88 107 ILE A O 1
ATOM 838 N N . SER A 1 108 ? 8.994 3.637 -11.515 1.00 85.75 108 SER A N 1
ATOM 839 C CA . SER A 1 108 ? 9.715 4.804 -12.035 1.00 85.75 108 SER A CA 1
ATOM 840 C C . SER A 1 108 ? 11.191 4.485 -12.300 1.00 85.75 108 SER A C 1
ATOM 842 O O . SER A 1 108 ? 11.709 4.836 -13.352 1.00 85.75 108 SER A O 1
ATOM 844 N N . LEU A 1 109 ? 11.847 3.715 -11.423 1.00 85.06 109 LEU A N 1
ATOM 845 C CA . LEU A 1 109 ? 13.218 3.237 -11.647 1.00 85.06 109 LEU A CA 1
ATOM 846 C C . LEU A 1 109 ? 13.334 2.326 -12.881 1.00 85.06 109 LEU A C 1
ATOM 848 O O . LEU A 1 109 ? 14.331 2.386 -13.601 1.00 85.06 109 LEU A O 1
ATOM 852 N N . VAL A 1 110 ? 12.329 1.482 -13.139 1.00 79.50 110 VAL A N 1
ATOM 853 C CA . VAL A 1 110 ? 12.281 0.636 -14.343 1.00 79.50 110 VAL A CA 1
ATOM 854 C C . VAL A 1 110 ? 12.146 1.494 -15.607 1.00 79.50 110 VAL A C 1
ATOM 856 O O . VAL A 1 110 ? 12.840 1.244 -16.595 1.00 79.50 110 VAL A O 1
ATOM 859 N N . GLU A 1 111 ? 11.297 2.521 -15.573 1.00 81.00 111 GLU A N 1
ATOM 860 C CA . GLU A 1 111 ? 11.114 3.477 -16.673 1.00 81.00 111 GLU A CA 1
ATOM 861 C C . GLU A 1 111 ? 12.389 4.302 -16.941 1.00 81.00 111 GLU A C 1
ATOM 863 O O . GLU A 1 111 ? 12.854 4.372 -18.082 1.00 81.00 111 GLU A O 1
ATOM 868 N N . ASP A 1 112 ? 13.024 4.832 -15.893 1.00 78.31 112 ASP A N 1
ATOM 869 C CA . ASP A 1 112 ? 14.286 5.579 -15.983 1.00 78.31 112 ASP A CA 1
ATOM 870 C C . ASP A 1 112 ? 15.439 4.708 -16.508 1.00 78.31 112 ASP A C 1
ATOM 872 O O . ASP A 1 112 ? 16.264 5.149 -17.321 1.00 78.31 112 ASP A O 1
ATOM 876 N N . GLY A 1 113 ? 15.483 3.440 -16.087 1.00 72.00 113 GLY A N 1
ATOM 877 C CA . GLY A 1 113 ? 16.423 2.448 -16.601 1.00 72.00 113 GLY A CA 1
ATOM 878 C C . GLY A 1 113 ? 16.252 2.215 -18.104 1.00 72.00 113 GLY A C 1
ATOM 879 O O . GLY A 1 113 ? 17.245 2.156 -18.836 1.00 72.00 113 GLY A O 1
ATOM 880 N N . ALA A 1 114 ? 15.008 2.159 -18.591 1.00 73.69 114 ALA A N 1
ATOM 881 C CA . ALA A 1 114 ? 14.714 2.047 -20.019 1.00 73.69 114 ALA A CA 1
ATOM 882 C C . ALA A 1 114 ? 15.208 3.271 -20.806 1.00 73.69 114 ALA A C 1
ATOM 884 O O . ALA A 1 114 ? 15.862 3.119 -21.841 1.00 73.69 114 ALA A O 1
ATOM 885 N N . GLY A 1 115 ? 14.952 4.480 -20.294 1.00 69.62 115 GLY A N 1
ATOM 886 C CA . GLY A 1 115 ? 15.406 5.728 -20.911 1.00 69.62 115 GLY A CA 1
ATOM 887 C C . GLY A 1 115 ? 16.933 5.837 -20.976 1.00 69.62 115 GLY A C 1
ATOM 888 O O . GLY A 1 115 ? 17.495 6.156 -22.026 1.00 69.62 115 GLY A O 1
ATOM 889 N N . THR A 1 116 ? 17.618 5.494 -19.883 1.00 69.12 116 THR A N 1
ATOM 890 C CA . THR A 1 116 ? 19.089 5.496 -19.809 1.00 69.12 116 THR A CA 1
ATOM 891 C C . THR A 1 116 ? 19.702 4.498 -20.790 1.00 69.12 116 THR A C 1
ATOM 893 O O . THR A 1 116 ? 20.677 4.817 -21.477 1.00 69.12 116 THR A O 1
ATOM 896 N N . TYR A 1 117 ? 19.113 3.305 -20.911 1.00 65.19 117 TYR A N 1
ATOM 897 C CA . TYR A 1 117 ? 19.554 2.310 -21.884 1.00 65.19 117 TYR A CA 1
ATOM 898 C C . TYR A 1 117 ? 19.357 2.802 -23.320 1.00 65.19 117 TYR A C 1
ATOM 900 O O . TYR A 1 117 ? 20.287 2.727 -24.120 1.00 65.19 117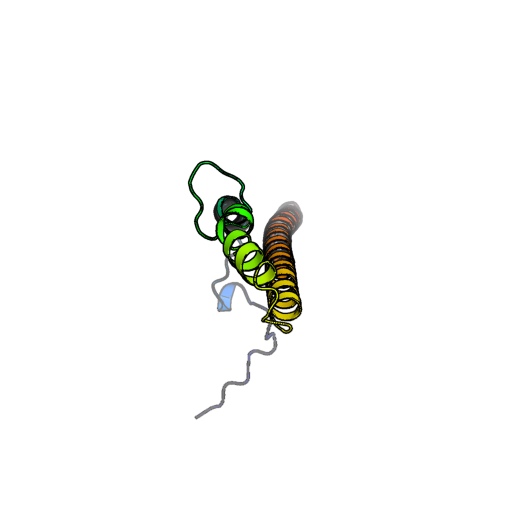 TYR A O 1
ATOM 908 N N . GLN A 1 118 ? 18.191 3.373 -23.642 1.00 69.12 118 GLN A N 1
ATOM 909 C CA . GLN A 1 118 ? 17.923 3.933 -24.968 1.00 69.12 118 GLN A CA 1
ATOM 910 C C . GLN A 1 118 ? 18.930 5.030 -25.341 1.00 69.12 118 GLN A C 1
ATOM 912 O O . GLN A 1 118 ? 19.460 5.016 -26.451 1.00 69.12 118 GLN A O 1
ATOM 917 N N . ALA A 1 119 ? 19.215 5.958 -24.424 1.00 64.31 119 ALA A N 1
ATOM 918 C CA . ALA A 1 119 ? 20.180 7.033 -24.645 1.00 64.31 119 ALA A CA 1
ATOM 919 C C . ALA A 1 119 ? 21.606 6.495 -24.847 1.00 64.31 119 ALA A C 1
ATOM 921 O O . ALA A 1 119 ? 22.311 6.931 -25.756 1.00 64.31 119 ALA A O 1
ATOM 922 N N . THR A 1 120 ? 22.011 5.513 -24.037 1.00 65.94 120 THR A N 1
ATOM 923 C CA . THR A 1 120 ? 23.330 4.872 -24.134 1.00 65.94 120 THR A CA 1
ATOM 924 C C . THR A 1 120 ? 23.476 4.091 -25.439 1.00 65.94 120 THR A C 1
ATOM 926 O O . THR A 1 120 ? 24.497 4.203 -26.113 1.00 65.94 120 THR A O 1
ATOM 929 N N . ASN A 1 121 ? 22.446 3.339 -25.838 1.00 63.75 121 ASN A N 1
ATOM 930 C CA . ASN A 1 121 ? 22.457 2.583 -27.085 1.00 63.75 121 ASN A CA 1
ATOM 931 C C . ASN A 1 121 ? 22.495 3.517 -28.302 1.00 63.75 121 ASN A C 1
ATOM 933 O O . ASN A 1 121 ? 23.309 3.318 -29.193 1.00 63.75 121 ASN A O 1
ATOM 937 N N . ALA A 1 122 ? 21.708 4.598 -28.297 1.00 61.50 122 ALA A N 1
ATOM 938 C CA . ALA A 1 122 ? 21.754 5.614 -29.348 1.00 61.50 122 ALA A CA 1
ATOM 939 C C . ALA A 1 122 ? 23.122 6.317 -29.436 1.00 61.50 122 ALA A C 1
ATOM 941 O O . ALA A 1 122 ? 23.581 6.617 -30.534 1.00 61.50 122 ALA A O 1
ATOM 942 N N . ALA A 1 123 ? 23.793 6.559 -28.304 1.00 61.34 123 ALA A N 1
ATOM 943 C CA . ALA A 1 123 ? 25.148 7.112 -28.286 1.00 61.34 123 ALA A CA 1
ATOM 944 C C . ALA A 1 123 ? 26.197 6.126 -28.835 1.00 61.34 123 ALA A C 1
ATOM 946 O O . ALA A 1 123 ? 27.124 6.546 -29.523 1.00 61.34 123 ALA A O 1
ATOM 947 N N . ASN A 1 124 ? 26.034 4.826 -28.571 1.00 56.81 124 ASN A N 1
ATOM 948 C CA . ASN A 1 124 ? 26.916 3.776 -29.088 1.00 56.81 124 ASN A CA 1
ATOM 949 C C . ASN A 1 124 ? 26.682 3.487 -30.582 1.00 56.81 124 ASN A C 1
ATOM 951 O O . ASN A 1 124 ? 27.636 3.246 -31.315 1.00 56.81 124 ASN A O 1
ATOM 955 N N . GLU A 1 125 ? 25.432 3.532 -31.046 1.00 57.53 125 GLU A N 1
ATOM 956 C CA . GLU A 1 125 ? 25.052 3.321 -32.452 1.00 57.53 125 GLU A CA 1
ATOM 957 C C . GLU A 1 125 ? 25.235 4.586 -33.314 1.00 57.53 125 GLU A C 1
ATOM 959 O O . GLU A 1 125 ? 25.374 4.490 -34.531 1.00 57.53 125 GLU A O 1
ATOM 964 N N . GLY A 1 126 ? 25.275 5.771 -32.694 1.00 45.75 126 GLY A N 1
ATOM 965 C CA . GLY A 1 126 ? 25.516 7.074 -33.328 1.00 45.75 126 GLY A CA 1
ATOM 966 C C . GLY A 1 126 ? 26.991 7.476 -33.454 1.00 45.75 126 GLY A C 1
ATOM 967 O O . GLY A 1 126 ? 27.284 8.631 -33.758 1.00 45.75 126 GLY A O 1
ATOM 968 N N . GLY A 1 127 ? 27.918 6.549 -33.206 1.00 42.66 127 GLY A N 1
ATOM 969 C CA . GLY A 1 127 ? 29.354 6.715 -33.430 1.00 42.66 127 GLY A CA 1
ATOM 970 C C . GLY A 1 127 ? 29.827 6.090 -34.745 1.00 42.66 127 GLY A C 1
ATOM 971 O O . GLY A 1 127 ? 30.703 5.228 -34.712 1.00 42.66 127 GLY A O 1
ATOM 972 N N . VAL A 1 128 ? 29.255 6.510 -35.880 1.00 38.81 128 VAL A N 1
ATOM 973 C CA . VAL A 1 128 ? 29.818 6.318 -37.234 1.00 38.81 128 VAL A CA 1
ATOM 974 C C . VAL A 1 128 ? 29.732 7.628 -38.003 1.00 38.81 128 VAL A C 1
ATOM 976 O O . VAL A 1 128 ? 28.627 8.216 -38.026 1.00 38.81 128 VAL A O 1
#

Radius of gyration: 24.6 Å; chains: 1; bounding box: 53×42×70 Å

Organism: NCBI:txid1848322